Protein AF-A0A7K3G2Z1-F1 (afdb_monomer_lite)

Secondary structure (DSSP, 8-state):
-HHHHHHHHHHTTSSS-------GGG---GGGT--THHHHTHHHHTTTPPP----EESSS-HHHHHHHHHHHHHSPPPSS-HHHHHHHH-PEESS----------SSHHHHHHHHHHHHHHHHHTT---GGG-----SSGGGHHHHHHHHHHTT--------SS-GGG-TTTHHHHH--

Structure (mmCIF, N/CA/C/O backbone):
data_AF-A0A7K3G2Z1-F1
#
_entry.id   AF-A0A7K3G2Z1-F1
#
loop_
_atom_site.group_PDB
_atom_site.id
_atom_site.type_symbol
_atom_site.label_atom_id
_atom_site.label_alt_id
_atom_site.label_comp_id
_atom_site.label_asym_id
_atom_site.label_entity_id
_atom_site.label_seq_id
_atom_site.pdbx_PDB_ins_code
_atom_site.Cartn_x
_atom_site.Cartn_y
_atom_site.Cartn_z
_atom_site.occupancy
_atom_site.B_iso_or_equiv
_atom_site.auth_seq_id
_atom_site.auth_comp_id
_atom_site.auth_asym_id
_atom_site.auth_atom_id
_atom_site.pdbx_PDB_model_num
ATOM 1 N N . PRO A 1 1 ? 22.452 -2.797 -7.732 1.00 73.19 1 PRO A N 1
ATOM 2 C CA . PRO A 1 1 ? 22.177 -3.460 -6.421 1.00 73.19 1 PRO A CA 1
ATOM 3 C C . PRO A 1 1 ? 22.677 -4.912 -6.372 1.00 73.19 1 PRO A C 1
ATOM 5 O O . PRO A 1 1 ? 22.825 -5.527 -7.424 1.00 73.19 1 PRO A O 1
ATOM 8 N N . ALA A 1 2 ? 22.914 -5.466 -5.175 1.00 85.44 2 ALA A N 1
ATOM 9 C CA . ALA A 1 2 ? 23.455 -6.823 -5.003 1.00 85.44 2 ALA A CA 1
ATOM 10 C C . ALA A 1 2 ? 22.562 -7.923 -5.607 1.00 85.44 2 ALA A C 1
ATOM 12 O O . ALA A 1 2 ? 23.070 -8.808 -6.287 1.00 85.44 2 ALA A O 1
ATOM 13 N N . GLN A 1 3 ? 21.240 -7.815 -5.440 1.00 89.00 3 GLN A N 1
ATOM 14 C CA . GLN A 1 3 ? 20.269 -8.764 -6.004 1.00 89.00 3 GLN A CA 1
ATOM 15 C C . GLN A 1 3 ? 20.314 -8.803 -7.540 1.00 89.00 3 GLN A C 1
ATOM 17 O O . GLN A 1 3 ? 20.330 -9.878 -8.126 1.00 89.00 3 GLN A O 1
ATOM 22 N N . VAL A 1 4 ? 20.419 -7.641 -8.198 1.00 87.69 4 VAL A N 1
ATOM 23 C CA . VAL A 1 4 ? 20.535 -7.555 -9.667 1.00 87.69 4 VAL A CA 1
ATOM 24 C C . VAL A 1 4 ? 21.844 -8.183 -10.155 1.00 87.69 4 VAL A C 1
ATOM 26 O O . VAL A 1 4 ? 21.842 -8.918 -11.137 1.00 87.69 4 VAL A O 1
ATOM 29 N N . ARG A 1 5 ? 22.961 -7.957 -9.444 1.00 88.25 5 ARG A N 1
ATOM 30 C CA . ARG A 1 5 ? 24.248 -8.596 -9.781 1.00 88.25 5 ARG A CA 1
ATOM 31 C C . ARG A 1 5 ? 24.185 -10.116 -9.650 1.00 88.25 5 ARG A C 1
ATOM 33 O O . ARG A 1 5 ? 24.721 -10.808 -10.505 1.00 88.25 5 ARG A O 1
ATOM 40 N N . LEU A 1 6 ? 23.529 -10.628 -8.606 1.00 90.50 6 LEU A N 1
ATOM 41 C CA . LEU A 1 6 ? 23.323 -12.066 -8.430 1.00 90.50 6 LEU A CA 1
ATOM 42 C C . LEU A 1 6 ? 22.486 -12.648 -9.576 1.00 90.50 6 LEU A C 1
ATOM 44 O O . LEU A 1 6 ? 22.873 -13.655 -10.156 1.00 90.50 6 LEU A O 1
ATOM 48 N N . LEU A 1 7 ? 21.389 -11.982 -9.949 1.00 88.94 7 LEU A N 1
ATOM 49 C CA . LEU A 1 7 ? 20.554 -12.396 -11.079 1.00 88.94 7 LEU A CA 1
ATOM 50 C C . LEU A 1 7 ? 21.358 -12.452 -12.388 1.00 88.94 7 LEU A C 1
ATOM 52 O O . LEU A 1 7 ? 21.235 -13.405 -13.150 1.00 88.94 7 LEU A O 1
ATOM 56 N N . HIS A 1 8 ? 22.229 -11.468 -12.621 1.00 86.88 8 HIS A N 1
ATOM 57 C CA . HIS A 1 8 ? 23.122 -11.462 -13.777 1.00 86.88 8 HIS A CA 1
ATOM 58 C C . HIS A 1 8 ? 24.166 -12.589 -13.719 1.00 86.88 8 HIS A C 1
ATOM 60 O O . HIS A 1 8 ? 24.472 -13.192 -14.742 1.00 86.88 8 HIS A O 1
ATOM 66 N N . ALA A 1 9 ? 24.713 -12.910 -12.545 1.00 88.44 9 ALA A N 1
ATOM 67 C CA . ALA A 1 9 ? 25.644 -14.031 -12.400 1.00 88.44 9 ALA A CA 1
ATOM 68 C C . ALA A 1 9 ? 24.976 -15.386 -12.687 1.00 88.44 9 ALA A C 1
ATOM 70 O O . ALA A 1 9 ? 25.609 -16.266 -13.263 1.00 88.44 9 ALA A O 1
ATOM 71 N N . LEU A 1 10 ? 23.703 -15.535 -12.310 1.00 87.31 10 LEU A N 1
ATOM 72 C CA . LEU A 1 10 ? 22.938 -16.762 -12.529 1.00 87.31 10 LEU A CA 1
ATOM 73 C C . LEU A 1 10 ? 22.473 -16.904 -13.983 1.00 87.31 10 LEU A C 1
ATOM 75 O O . LEU A 1 10 ? 22.628 -17.970 -14.560 1.00 87.31 10 LEU A O 1
ATOM 79 N N . ALA A 1 11 ? 21.936 -15.837 -14.579 1.00 84.75 11 ALA A N 1
ATOM 80 C CA . ALA A 1 11 ? 21.195 -15.928 -15.839 1.00 84.75 11 ALA A CA 1
ATOM 81 C C . ALA A 1 11 ? 21.613 -14.904 -16.915 1.00 84.75 11 ALA A C 1
ATOM 83 O O . ALA A 1 11 ? 21.068 -14.898 -18.018 1.00 84.75 11 ALA A O 1
ATOM 84 N N . GLY A 1 12 ? 22.603 -14.048 -16.645 1.00 73.38 12 GLY A N 1
ATOM 85 C CA . GLY A 1 12 ? 23.076 -13.020 -17.586 1.00 73.38 12 GLY A CA 1
ATOM 86 C C . GLY A 1 12 ? 23.825 -13.576 -18.802 1.00 73.38 12 GLY A C 1
ATOM 87 O O . GLY A 1 12 ? 23.957 -12.891 -19.810 1.00 73.38 12 GLY A O 1
ATOM 88 N N . GLY A 1 13 ? 24.270 -14.837 -18.749 1.00 73.00 13 GLY A N 1
ATOM 89 C CA . GLY A 1 13 ? 24.921 -15.523 -19.872 1.00 73.00 13 GLY A CA 1
ATOM 90 C C . GLY A 1 13 ? 23.973 -16.003 -20.980 1.00 73.00 13 GLY A C 1
ATOM 91 O O . GLY A 1 13 ? 24.427 -16.692 -21.889 1.00 73.00 13 GLY A O 1
ATOM 92 N N . GLY A 1 14 ? 22.668 -15.709 -20.893 1.00 68.81 14 GLY A N 1
ATOM 93 C CA . GLY A 1 14 ? 21.674 -16.068 -21.916 1.00 68.81 14 GLY A CA 1
ATOM 94 C C . GLY A 1 14 ? 21.313 -17.557 -21.983 1.00 68.81 14 GLY A C 1
ATOM 95 O O . GLY A 1 14 ? 20.663 -17.981 -22.934 1.00 68.81 14 GLY A O 1
ATOM 96 N N . ARG A 1 15 ? 21.741 -18.356 -20.997 1.00 64.12 15 ARG A N 1
ATOM 97 C CA . ARG A 1 15 ? 21.446 -19.799 -20.907 1.00 64.12 15 ARG A CA 1
ATOM 98 C C . ARG A 1 15 ? 20.079 -20.095 -20.292 1.00 64.12 15 ARG A C 1
ATOM 100 O O . ARG A 1 15 ? 19.507 -21.136 -20.588 1.00 64.12 15 ARG A O 1
ATOM 107 N N . ASP A 1 16 ? 19.552 -19.156 -19.511 1.00 72.38 16 ASP A N 1
ATOM 108 C CA . ASP A 1 16 ? 18.283 -19.275 -18.801 1.00 72.38 16 ASP A CA 1
ATOM 109 C C . ASP A 1 16 ? 17.341 -18.130 -19.179 1.00 72.38 16 ASP A C 1
ATOM 111 O O . ASP A 1 16 ? 17.761 -16.994 -19.412 1.00 72.38 16 ASP A O 1
ATOM 115 N N . THR A 1 17 ? 16.039 -18.419 -19.227 1.00 82.38 17 THR A N 1
ATOM 116 C CA . THR A 1 17 ? 15.017 -17.400 -19.493 1.00 82.38 17 THR A CA 1
ATOM 117 C C . THR A 1 17 ? 14.645 -16.686 -18.198 1.00 82.38 17 THR A C 1
ATOM 119 O O . THR A 1 17 ? 14.099 -17.299 -17.283 1.00 82.38 17 THR A O 1
ATOM 122 N N . VAL A 1 18 ? 14.884 -15.374 -18.134 1.00 87.69 18 VAL A N 1
ATOM 123 C CA . VAL A 1 18 ? 14.468 -14.526 -17.008 1.00 87.69 18 VAL A CA 1
ATOM 124 C C . VAL A 1 18 ? 13.294 -13.654 -17.425 1.00 87.69 18 VAL A C 1
ATOM 126 O O . VAL A 1 18 ? 13.372 -12.917 -18.406 1.00 87.69 18 VAL A O 1
ATOM 129 N N . VAL A 1 19 ? 12.222 -13.690 -16.636 1.00 90.94 19 VAL A N 1
ATOM 130 C CA . VAL A 1 19 ? 11.085 -12.774 -16.769 1.00 90.94 19 VAL A CA 1
ATOM 131 C C . VAL A 1 19 ? 10.977 -11.957 -15.490 1.00 90.94 19 VAL A C 1
ATOM 133 O O . VAL A 1 19 ? 10.825 -12.514 -14.405 1.00 90.94 19 VAL A O 1
ATOM 136 N N . ALA A 1 20 ? 11.058 -10.635 -15.617 1.00 91.00 20 ALA A N 1
ATOM 137 C CA . ALA A 1 20 ? 10.932 -9.712 -14.498 1.00 91.00 20 ALA A CA 1
ATOM 138 C C . ALA A 1 20 ? 9.584 -8.983 -14.537 1.00 91.00 20 ALA A C 1
ATOM 140 O O . ALA A 1 20 ? 9.126 -8.537 -15.590 1.00 91.00 20 ALA A O 1
ATOM 141 N N . PHE A 1 21 ? 8.977 -8.828 -13.363 1.00 93.12 21 PHE A N 1
ATOM 142 C CA . PHE A 1 21 ? 7.780 -8.023 -13.150 1.00 93.12 21 PHE A CA 1
ATOM 143 C 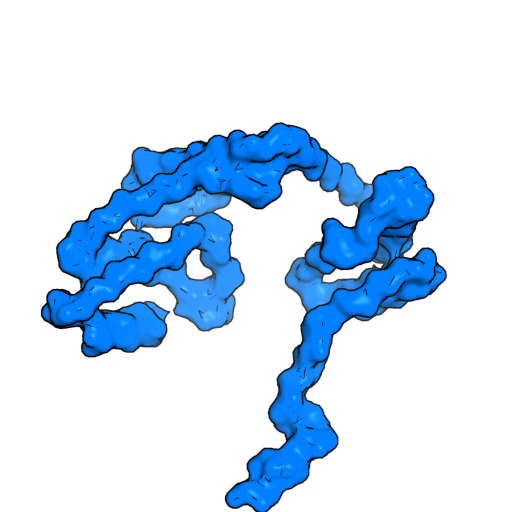C . PHE A 1 21 ? 8.117 -6.899 -12.178 1.00 93.12 21 PHE A C 1
ATOM 145 O O . PHE A 1 21 ? 8.858 -7.103 -11.217 1.00 93.12 21 PHE A O 1
ATOM 152 N N . GLY A 1 22 ? 7.559 -5.716 -12.406 1.00 90.25 22 GLY A N 1
ATOM 153 C CA . GLY A 1 22 ? 7.738 -4.596 -11.499 1.00 90.25 22 GLY A CA 1
ATOM 154 C C . GLY A 1 22 ? 6.811 -3.438 -11.823 1.00 90.25 22 GLY A C 1
ATOM 155 O O . GLY A 1 22 ? 6.312 -3.309 -12.941 1.00 90.25 22 GLY A O 1
ATOM 156 N N . ASP A 1 23 ? 6.605 -2.601 -10.816 1.00 90.81 23 ASP A N 1
ATOM 157 C CA . ASP A 1 23 ? 5.888 -1.339 -10.906 1.00 90.81 23 ASP A CA 1
ATOM 158 C C . ASP A 1 23 ? 6.832 -0.236 -10.386 1.00 90.81 23 ASP A C 1
ATOM 160 O O . ASP A 1 23 ? 7.099 -0.172 -9.181 1.00 90.81 23 ASP A O 1
ATOM 164 N N . PRO A 1 24 ? 7.391 0.605 -11.276 1.00 87.81 24 PRO A N 1
ATOM 165 C CA . PRO A 1 24 ? 8.270 1.703 -10.881 1.00 87.81 24 PRO A CA 1
ATOM 166 C C . PRO A 1 24 ? 7.608 2.707 -9.928 1.00 87.81 24 PRO A C 1
ATOM 168 O O . PRO A 1 24 ? 8.299 3.280 -9.084 1.00 87.81 24 PRO A O 1
ATOM 171 N N . ASP A 1 25 ? 6.286 2.887 -10.022 1.00 87.88 25 ASP A N 1
ATOM 172 C CA . ASP A 1 25 ? 5.508 3.772 -9.152 1.00 87.88 25 ASP A CA 1
ATOM 173 C C . ASP A 1 25 ? 5.331 3.169 -7.735 1.00 87.88 25 ASP A C 1
ATOM 175 O O . ASP A 1 25 ? 4.942 3.877 -6.805 1.00 87.88 25 ASP A O 1
ATOM 179 N N . GLN A 1 26 ? 5.669 1.885 -7.534 1.00 89.94 26 GLN A N 1
ATOM 180 C CA . GLN A 1 26 ? 5.625 1.175 -6.243 1.00 89.94 26 GLN A CA 1
ATOM 181 C C . GLN A 1 26 ? 7.012 0.876 -5.645 1.00 89.94 26 GLN A C 1
ATOM 183 O O . GLN A 1 26 ? 7.141 0.070 -4.719 1.00 89.94 26 GLN A O 1
ATOM 188 N N . SER A 1 27 ? 8.070 1.539 -6.119 1.00 88.56 27 SER A N 1
ATOM 189 C CA . SER A 1 27 ? 9.424 1.386 -5.570 1.00 88.56 27 SER A CA 1
ATOM 190 C C . SER A 1 27 ? 9.593 2.096 -4.210 1.00 88.56 27 SER A C 1
ATOM 192 O O . SER A 1 27 ? 10.232 3.143 -4.112 1.00 88.56 27 SER A O 1
ATOM 194 N N . ILE A 1 28 ? 9.049 1.512 -3.136 1.00 89.00 28 ILE A N 1
ATOM 195 C CA . ILE A 1 28 ? 9.000 2.122 -1.787 1.00 89.00 28 ILE A CA 1
ATOM 196 C C . ILE A 1 28 ? 10.182 1.771 -0.859 1.00 89.00 28 ILE A C 1
ATOM 198 O O . ILE A 1 28 ? 10.286 2.309 0.241 1.00 89.00 28 ILE A O 1
ATOM 202 N N . TYR A 1 29 ? 11.096 0.890 -1.280 1.00 88.88 29 TYR A N 1
ATOM 203 C CA . TYR A 1 29 ? 12.189 0.370 -0.438 1.00 88.88 29 TYR A CA 1
ATOM 204 C C . TYR A 1 29 ? 13.555 1.042 -0.666 1.00 88.88 29 TYR A C 1
ATOM 206 O O . TYR A 1 29 ? 14.590 0.471 -0.316 1.00 88.88 29 TYR A O 1
ATOM 214 N N . ALA A 1 30 ? 13.593 2.256 -1.226 1.00 86.69 30 ALA A N 1
ATOM 215 C CA . ALA A 1 30 ? 14.850 2.960 -1.521 1.00 86.69 30 ALA A CA 1
ATOM 216 C C . ALA A 1 30 ? 15.751 3.140 -0.280 1.00 86.69 30 ALA A C 1
ATOM 218 O O . ALA A 1 30 ? 16.965 2.981 -0.359 1.00 86.69 30 ALA A O 1
ATOM 219 N N . PHE A 1 31 ? 15.155 3.355 0.899 1.00 85.00 31 PHE A N 1
ATOM 220 C CA . PHE A 1 31 ? 15.867 3.446 2.183 1.00 85.00 31 PHE A CA 1
ATOM 221 C C . PHE A 1 31 ? 16.588 2.149 2.600 1.00 85.00 31 PHE A C 1
ATOM 223 O O . PHE A 1 31 ? 17.475 2.186 3.446 1.00 85.00 31 PHE A O 1
ATOM 230 N N . ARG A 1 32 ? 16.224 1.000 2.010 1.00 84.94 32 ARG A N 1
ATOM 231 C CA . ARG A 1 32 ? 16.912 -0.295 2.175 1.00 84.94 32 ARG A CA 1
ATOM 232 C C . ARG A 1 32 ? 17.832 -0.624 0.995 1.00 84.94 32 ARG A C 1
ATOM 234 O O . ARG A 1 32 ? 18.214 -1.777 0.819 1.00 84.94 32 ARG A O 1
ATOM 241 N N . GLY A 1 33 ? 18.166 0.367 0.170 1.00 84.75 33 GLY A N 1
ATOM 242 C CA . GLY A 1 33 ? 19.034 0.194 -0.994 1.00 84.75 33 GLY A CA 1
ATOM 243 C C . GLY A 1 33 ? 18.346 -0.433 -2.207 1.00 84.75 33 GLY A C 1
ATOM 244 O O . GLY A 1 33 ? 19.039 -0.882 -3.124 1.00 84.75 33 GLY A O 1
ATOM 245 N N . ALA A 1 34 ? 17.006 -0.483 -2.233 1.00 87.31 34 ALA A N 1
ATOM 246 C CA . ALA A 1 34 ? 16.293 -0.806 -3.463 1.00 87.31 34 ALA A CA 1
ATOM 247 C C . ALA A 1 34 ? 16.541 0.297 -4.498 1.00 87.31 34 ALA A C 1
ATOM 249 O O . ALA A 1 34 ? 16.494 1.485 -4.185 1.00 87.31 34 ALA A O 1
ATOM 250 N N . ASP A 1 35 ? 16.789 -0.112 -5.734 1.00 87.12 35 ASP A N 1
ATOM 251 C CA . ASP A 1 35 ? 17.052 0.794 -6.841 1.00 87.12 35 ASP A CA 1
ATOM 252 C C . ASP A 1 35 ? 16.076 0.472 -7.965 1.00 87.12 35 ASP A C 1
ATOM 254 O O . ASP A 1 35 ? 16.109 -0.626 -8.530 1.00 87.12 35 ASP A O 1
ATOM 258 N N . VAL A 1 36 ? 15.210 1.437 -8.279 1.00 86.06 36 VAL A N 1
ATOM 259 C CA . VAL A 1 36 ? 14.220 1.311 -9.352 1.00 86.06 36 VAL A CA 1
ATOM 260 C C . VAL A 1 36 ? 14.896 1.024 -10.693 1.00 86.06 36 VAL A C 1
ATOM 262 O O . VAL A 1 36 ? 14.332 0.306 -11.515 1.00 86.06 36 VAL A O 1
ATOM 265 N N . ASN A 1 37 ? 16.139 1.475 -10.895 1.00 86.50 37 ASN A N 1
ATOM 266 C CA . ASN A 1 37 ? 16.877 1.218 -12.130 1.00 86.50 37 ASN A CA 1
ATOM 267 C C . ASN A 1 37 ? 17.077 -0.283 -12.396 1.00 86.50 37 ASN A C 1
ATOM 269 O O . ASN A 1 37 ? 17.183 -0.681 -13.548 1.00 86.50 37 ASN A O 1
ATOM 273 N N . GLY A 1 38 ? 17.006 -1.142 -11.371 1.00 87.19 38 GLY A N 1
ATOM 274 C CA . GLY A 1 38 ? 17.048 -2.594 -11.558 1.00 87.19 38 GLY A CA 1
ATOM 275 C C . GLY A 1 38 ? 15.965 -3.135 -12.502 1.00 87.19 38 GLY A C 1
ATOM 276 O O . GLY A 1 38 ? 16.250 -4.051 -13.269 1.00 87.19 38 GLY A O 1
ATOM 277 N N . ILE A 1 39 ? 14.749 -2.567 -12.482 1.00 88.06 39 ILE A N 1
ATOM 278 C CA . ILE A 1 39 ? 13.689 -2.938 -13.437 1.00 88.06 39 ILE A CA 1
ATOM 279 C C . ILE A 1 39 ? 13.749 -2.093 -14.717 1.00 88.06 39 ILE A C 1
ATOM 281 O O . ILE A 1 39 ? 13.440 -2.598 -15.794 1.00 88.06 39 ILE A O 1
ATOM 285 N N . LEU A 1 40 ? 14.169 -0.825 -14.623 1.00 87.38 40 LEU A N 1
ATOM 286 C CA . LEU A 1 40 ? 14.225 0.079 -15.780 1.00 87.38 40 LEU A CA 1
ATOM 287 C C . LEU A 1 40 ? 15.304 -0.330 -16.788 1.00 87.38 40 LEU A C 1
ATOM 289 O O . LEU A 1 40 ? 15.052 -0.322 -17.993 1.00 87.38 40 LEU A O 1
ATOM 293 N N . ASP A 1 41 ? 16.465 -0.751 -16.290 1.00 88.00 41 ASP A N 1
ATOM 294 C CA . ASP A 1 41 ? 17.626 -1.143 -17.091 1.00 88.00 41 ASP A CA 1
ATOM 295 C C . ASP A 1 41 ? 17.612 -2.639 -17.443 1.00 88.00 41 ASP A C 1
ATOM 297 O O . ASP A 1 41 ? 18.540 -3.141 -18.083 1.00 88.00 41 ASP A O 1
ATOM 301 N N . PHE A 1 42 ? 16.561 -3.372 -17.052 1.00 88.75 42 PHE A N 1
ATOM 302 C CA . PHE A 1 42 ? 16.440 -4.808 -17.306 1.00 88.75 42 PHE A CA 1
ATOM 303 C C . PHE A 1 42 ? 16.599 -5.166 -18.795 1.00 88.75 42 PHE A C 1
ATOM 305 O O . PHE A 1 42 ? 17.390 -6.062 -19.090 1.00 88.75 42 PHE A O 1
ATOM 312 N N . PRO A 1 43 ? 15.961 -4.463 -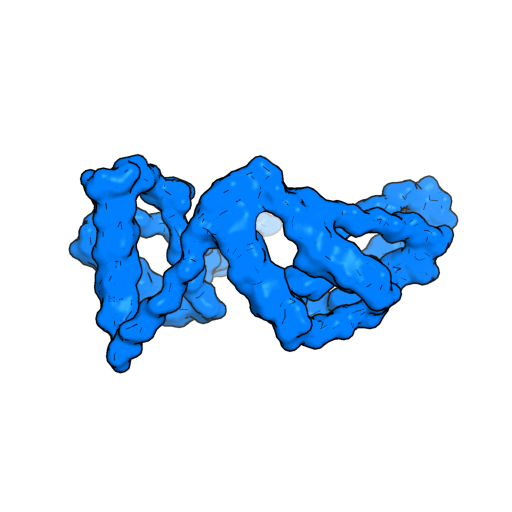19.759 1.00 87.94 43 PRO A N 1
ATOM 313 C CA . PRO A 1 43 ? 16.153 -4.759 -21.178 1.00 87.94 43 PRO A CA 1
ATOM 314 C C . PRO A 1 43 ? 17.610 -4.637 -21.624 1.00 87.94 43 PRO A C 1
ATOM 316 O O . PRO A 1 43 ? 18.089 -5.478 -22.376 1.00 87.94 43 PRO A O 1
ATOM 319 N N . ALA A 1 44 ? 18.331 -3.622 -21.143 1.00 85.88 44 ALA A N 1
ATOM 320 C CA . ALA A 1 44 ? 19.742 -3.433 -21.473 1.00 85.88 44 ALA A CA 1
ATOM 321 C C . ALA A 1 44 ? 20.635 -4.485 -20.795 1.00 85.88 44 ALA A C 1
ATOM 323 O O . ALA A 1 44 ? 21.614 -4.936 -21.382 1.00 85.88 44 ALA A O 1
ATOM 324 N N . SER A 1 45 ? 20.272 -4.901 -19.582 1.00 85.81 45 SER A N 1
ATOM 325 C CA . SER A 1 45 ? 21.053 -5.836 -18.763 1.00 85.81 45 SER A CA 1
ATOM 326 C C . SER A 1 45 ? 20.852 -7.306 -19.147 1.00 85.81 45 SER A C 1
ATOM 328 O O . SER A 1 45 ? 21.703 -8.133 -18.840 1.00 85.81 45 SER A O 1
ATOM 330 N N . PHE A 1 46 ? 19.738 -7.641 -19.806 1.00 86.31 46 PHE A N 1
ATOM 331 C CA . PHE A 1 46 ? 19.358 -9.013 -20.158 1.00 86.31 46 PHE A CA 1
ATOM 332 C C . PHE A 1 46 ? 18.990 -9.130 -21.645 1.00 86.31 46 PHE A C 1
ATOM 334 O O . PHE A 1 46 ? 17.858 -9.447 -22.006 1.00 86.31 46 PHE A O 1
ATOM 341 N N . GLY A 1 47 ? 19.959 -8.857 -22.525 1.00 80.56 47 GLY A N 1
ATOM 342 C CA . GLY A 1 47 ? 19.890 -9.245 -23.941 1.00 80.56 47 GLY A CA 1
ATOM 343 C C . GLY A 1 47 ? 18.808 -8.551 -24.776 1.00 80.56 47 GLY A C 1
ATOM 344 O O . GLY A 1 47 ? 18.274 -9.155 -25.702 1.00 80.56 47 GLY A O 1
ATOM 345 N N . GLY A 1 48 ? 18.451 -7.303 -24.461 1.00 82.38 48 GLY A N 1
ATOM 346 C CA . GLY A 1 48 ? 17.424 -6.560 -25.199 1.00 82.38 48 GLY A CA 1
ATOM 347 C C . GLY A 1 48 ? 16.000 -7.041 -24.914 1.00 82.38 48 GLY A C 1
ATOM 348 O O . GLY A 1 48 ? 15.146 -6.958 -25.799 1.00 82.38 48 GLY A O 1
ATOM 349 N N . ALA A 1 49 ? 15.742 -7.564 -23.709 1.00 85.44 49 ALA A N 1
ATOM 350 C CA . ALA A 1 49 ? 14.473 -8.196 -23.359 1.00 85.44 49 ALA A CA 1
ATOM 351 C C . ALA A 1 49 ? 13.243 -7.341 -23.745 1.00 85.44 49 ALA A C 1
ATOM 353 O O . ALA A 1 49 ? 13.196 -6.135 -23.465 1.00 85.44 49 ALA A O 1
ATOM 354 N N . PRO A 1 50 ? 12.210 -7.943 -24.365 1.00 88.19 50 PRO A N 1
ATOM 355 C CA . PRO A 1 50 ? 11.019 -7.213 -24.764 1.00 88.19 50 PRO A CA 1
ATOM 356 C C . PRO A 1 50 ? 10.256 -6.700 -23.540 1.00 88.19 50 PRO A C 1
ATOM 358 O O . PRO A 1 50 ? 9.919 -7.452 -22.631 1.00 88.19 50 PRO A O 1
ATOM 361 N N . VAL A 1 51 ? 9.894 -5.417 -23.558 1.00 88.94 51 VAL A N 1
ATOM 362 C CA . VAL A 1 51 ? 9.057 -4.815 -22.512 1.00 88.94 51 VAL A CA 1
ATOM 363 C C . VAL A 1 51 ? 7.580 -4.968 -22.875 1.00 88.94 51 VAL A C 1
ATOM 365 O O . VAL A 1 51 ? 7.173 -4.716 -24.017 1.00 88.94 51 VAL A O 1
ATOM 368 N N . ARG A 1 52 ? 6.759 -5.369 -21.901 1.00 91.75 52 ARG A N 1
ATOM 369 C CA . ARG A 1 52 ? 5.295 -5.425 -22.008 1.00 91.75 52 ARG A CA 1
ATOM 370 C C . ARG A 1 52 ? 4.675 -4.685 -20.831 1.00 91.75 52 ARG A C 1
ATOM 372 O O . ARG A 1 52 ? 5.057 -4.904 -19.690 1.00 91.75 52 ARG A O 1
ATOM 379 N N . VAL A 1 53 ? 3.717 -3.810 -21.123 1.00 92.25 53 VAL A N 1
ATOM 380 C CA . VAL A 1 53 ? 3.005 -3.029 -20.107 1.00 92.25 53 VAL A CA 1
ATOM 381 C C . VAL A 1 53 ? 1.642 -3.661 -19.860 1.00 92.25 53 VAL A C 1
ATOM 383 O O . VAL A 1 53 ? 0.845 -3.805 -20.787 1.00 92.25 53 VAL A O 1
ATOM 386 N N . LEU A 1 54 ? 1.363 -4.021 -18.608 1.00 94.06 54 LEU A N 1
ATOM 387 C CA . LEU A 1 54 ? 0.053 -4.516 -18.193 1.00 94.06 54 LEU A CA 1
ATOM 388 C C . LEU A 1 54 ? -0.865 -3.329 -17.903 1.00 94.06 54 LEU A C 1
ATOM 390 O O . LEU A 1 54 ? -0.594 -2.538 -17.005 1.00 94.06 54 LEU A O 1
ATOM 394 N N . ARG A 1 55 ? -1.951 -3.205 -18.670 1.00 94.56 55 ARG A N 1
ATOM 395 C CA . ARG A 1 55 ? -2.826 -2.019 -18.641 1.00 94.56 55 ARG A CA 1
ATOM 396 C C . ARG A 1 55 ? -4.139 -2.227 -17.896 1.00 94.56 55 ARG A C 1
ATOM 398 O O . ARG A 1 55 ? -4.934 -1.308 -17.784 1.00 94.56 55 ARG A O 1
ATOM 405 N N . THR A 1 56 ? -4.404 -3.431 -17.404 1.00 95.94 56 THR A N 1
ATOM 406 C CA . THR A 1 56 ? -5.717 -3.792 -16.862 1.00 95.94 56 THR A CA 1
ATOM 407 C C . THR A 1 56 ? -5.665 -3.906 -15.342 1.00 95.94 56 THR A C 1
ATOM 409 O O . THR A 1 56 ? -5.070 -4.845 -14.809 1.00 95.94 56 THR A O 1
ATOM 412 N N . SER A 1 57 ? -6.341 -2.992 -14.645 1.00 95.69 57 SER A N 1
ATOM 413 C CA . SER A 1 57 ? -6.577 -3.087 -13.205 1.00 95.69 57 SER A CA 1
ATOM 414 C C . SER A 1 57 ? -7.740 -4.034 -12.930 1.00 95.69 57 SER A C 1
ATOM 416 O O . SER A 1 57 ? -8.866 -3.822 -13.384 1.00 95.69 57 SER A O 1
ATOM 418 N N . ARG A 1 58 ? -7.456 -5.081 -12.155 1.00 96.19 58 ARG A N 1
ATOM 419 C CA . ARG A 1 58 ? -8.443 -6.081 -11.716 1.00 96.19 58 ARG A CA 1
ATOM 420 C C . ARG A 1 58 ? -8.817 -5.960 -10.242 1.00 96.19 58 ARG A C 1
ATOM 422 O O . ARG A 1 58 ? -9.712 -6.664 -9.795 1.00 96.19 58 ARG A O 1
ATOM 429 N N . ARG A 1 59 ? -8.126 -5.096 -9.491 1.00 94.06 59 ARG A N 1
ATOM 430 C CA . ARG A 1 59 ? -8.309 -4.927 -8.043 1.00 94.06 59 ARG A CA 1
ATOM 431 C C . ARG A 1 59 ? -9.291 -3.798 -7.744 1.00 94.06 59 ARG A C 1
ATOM 433 O O . ARG A 1 59 ? -10.347 -4.042 -7.172 1.00 94.06 59 ARG A O 1
ATOM 440 N N . SER A 1 60 ? -8.936 -2.582 -8.151 1.00 95.06 60 SER A N 1
ATOM 441 C CA . SER A 1 60 ? -9.684 -1.365 -7.833 1.00 95.06 60 SER A CA 1
ATOM 442 C C . SER A 1 60 ? -10.783 -1.090 -8.855 1.00 95.06 60 SER A C 1
ATOM 444 O O . SER A 1 60 ? -10.552 -1.235 -10.058 1.00 95.06 60 SER A O 1
ATOM 446 N N . GLY A 1 61 ? -11.944 -0.645 -8.366 1.00 96.44 61 GLY A N 1
ATOM 447 C CA . GLY A 1 61 ? -13.015 -0.099 -9.199 1.00 96.44 61 GLY A CA 1
ATOM 448 C C . GLY A 1 61 ? -12.603 1.195 -9.908 1.00 96.44 61 GLY A C 1
ATOM 449 O O . GLY A 1 61 ? -11.653 1.867 -9.488 1.00 96.44 61 GLY A O 1
ATOM 450 N N . ALA A 1 62 ? -13.304 1.539 -10.989 1.00 95.94 62 ALA A N 1
ATOM 451 C CA . ALA A 1 62 ? -12.963 2.644 -11.884 1.00 95.94 62 ALA A CA 1
ATOM 452 C C . ALA A 1 62 ? -12.768 3.998 -11.175 1.00 95.94 62 ALA A C 1
ATOM 454 O O . ALA A 1 62 ? -11.799 4.703 -11.469 1.00 95.94 62 ALA A O 1
ATOM 455 N N . ARG A 1 63 ? -13.626 4.346 -10.205 1.00 96.06 63 ARG A N 1
ATOM 456 C CA . ARG A 1 63 ? -13.551 5.632 -9.482 1.00 96.06 63 ARG A CA 1
ATOM 457 C C . ARG A 1 63 ? -12.326 5.705 -8.573 1.00 96.06 63 ARG A C 1
ATOM 459 O O . ARG A 1 63 ? -11.598 6.695 -8.592 1.00 96.06 63 ARG A O 1
ATOM 466 N N . LEU A 1 64 ? -12.062 4.636 -7.819 1.00 95.88 64 LEU A N 1
ATOM 467 C CA . LEU A 1 64 ? -10.873 4.554 -6.968 1.00 95.88 64 LEU A CA 1
ATOM 468 C C . LEU A 1 64 ? -9.595 4.538 -7.818 1.00 95.88 64 LEU A C 1
ATOM 470 O O . LEU A 1 64 ? -8.633 5.236 -7.500 1.00 95.88 64 LEU A O 1
ATOM 474 N N . LEU A 1 65 ? -9.587 3.788 -8.926 1.00 95.81 65 LEU A N 1
ATOM 475 C CA . LEU A 1 65 ? -8.451 3.766 -9.845 1.00 95.81 65 LEU A CA 1
ATOM 476 C C . LEU A 1 65 ? -8.142 5.175 -10.362 1.00 95.81 65 LEU A C 1
ATOM 478 O O . LEU A 1 65 ? -6.988 5.593 -10.271 1.00 95.81 65 LEU A O 1
ATOM 482 N N . ALA A 1 66 ? -9.152 5.913 -10.831 1.00 94.31 66 ALA A N 1
ATOM 483 C CA . ALA A 1 66 ? -8.990 7.280 -11.319 1.00 94.31 66 ALA A CA 1
ATOM 484 C C . ALA A 1 66 ? -8.327 8.191 -10.271 1.00 94.31 66 ALA A C 1
ATOM 486 O O . ALA A 1 66 ? -7.323 8.834 -10.579 1.00 94.31 66 ALA A O 1
ATOM 487 N N . ALA A 1 67 ? -8.797 8.156 -9.018 1.00 94.44 67 ALA A N 1
ATOM 488 C CA . ALA A 1 67 ? -8.197 8.921 -7.923 1.00 94.44 67 ALA A CA 1
ATOM 489 C C . ALA A 1 67 ? -6.706 8.583 -7.720 1.00 94.44 67 ALA A C 1
ATOM 491 O O . ALA A 1 67 ? -5.868 9.480 -7.617 1.00 94.44 67 ALA A O 1
ATOM 492 N N . THR A 1 68 ? -6.334 7.296 -7.743 1.00 93.31 68 THR A N 1
ATOM 493 C CA . THR A 1 68 ? -4.912 6.910 -7.633 1.00 93.31 68 THR A CA 1
ATOM 494 C C . THR A 1 68 ? -4.077 7.365 -8.832 1.00 93.31 68 THR A C 1
ATOM 496 O O . THR A 1 68 ? -2.901 7.693 -8.668 1.00 93.31 68 THR A O 1
ATOM 499 N N . ARG A 1 69 ? -4.653 7.395 -10.044 1.00 91.81 69 ARG A N 1
ATOM 500 C CA . ARG A 1 69 ? -3.935 7.822 -11.253 1.00 91.81 69 ARG A CA 1
ATOM 501 C C . ARG A 1 69 ? -3.673 9.328 -11.257 1.00 91.81 69 ARG A C 1
ATOM 503 O O . ARG A 1 69 ? -2.615 9.737 -11.732 1.00 91.81 69 ARG A O 1
ATOM 510 N N . GLU A 1 70 ? -4.564 10.134 -10.678 1.00 91.81 70 GLU A N 1
ATOM 511 C CA . GLU A 1 70 ? -4.315 11.571 -10.483 1.00 91.81 70 GLU A CA 1
ATOM 512 C C . GLU A 1 70 ? -3.074 11.835 -9.629 1.00 91.81 70 GLU A C 1
ATOM 514 O O . GLU A 1 70 ? -2.267 12.707 -9.955 1.00 91.81 70 GLU A O 1
ATOM 519 N N . LEU A 1 71 ? -2.888 11.052 -8.564 1.00 90.31 71 LEU A N 1
ATOM 520 C CA . LEU A 1 71 ? -1.695 11.132 -7.723 1.00 90.31 71 LEU A CA 1
ATOM 521 C C . LEU A 1 71 ? -0.455 10.656 -8.483 1.00 90.31 71 LEU A C 1
ATOM 523 O O . LEU A 1 71 ? 0.556 11.357 -8.511 1.00 90.31 71 LEU A O 1
ATOM 527 N N . ALA A 1 72 ? -0.550 9.506 -9.157 1.00 88.94 72 ALA A N 1
ATOM 528 C CA . ALA A 1 72 ? 0.579 8.918 -9.871 1.00 88.94 72 ALA A CA 1
ATOM 529 C C . ALA A 1 72 ? 1.137 9.845 -10.962 1.00 88.94 72 ALA A C 1
ATOM 531 O O . ALA A 1 72 ? 2.351 9.936 -11.137 1.00 88.94 72 ALA A O 1
ATOM 532 N N . ARG A 1 73 ? 0.275 10.603 -11.655 1.00 85.81 73 ARG A N 1
ATOM 533 C CA . ARG A 1 73 ? 0.695 11.589 -12.667 1.00 85.81 73 ARG A CA 1
ATOM 534 C C . ARG A 1 73 ? 1.616 12.682 -12.129 1.00 85.81 73 ARG A C 1
ATOM 536 O O . ARG A 1 73 ? 2.418 13.204 -12.896 1.00 85.81 73 ARG A O 1
ATOM 543 N N . ARG A 1 74 ? 1.511 13.018 -10.842 1.00 87.50 74 ARG A N 1
ATOM 544 C CA . ARG A 1 74 ? 2.321 14.061 -10.191 1.00 87.50 74 ARG A CA 1
ATOM 545 C C . ARG A 1 74 ? 3.646 13.530 -9.650 1.00 87.50 74 ARG A C 1
ATOM 547 O O . ARG A 1 74 ? 4.500 14.321 -9.264 1.00 87.50 74 ARG A O 1
ATOM 554 N N . MET A 1 75 ? 3.819 12.209 -9.599 1.00 85.75 75 MET A N 1
ATOM 555 C CA . MET A 1 75 ? 5.064 11.605 -9.136 1.00 85.75 75 MET A CA 1
ATOM 556 C C . MET A 1 75 ? 6.153 11.746 -10.204 1.00 85.75 75 MET A C 1
ATOM 558 O O . MET A 1 75 ? 5.841 11.610 -11.399 1.00 85.75 75 MET A O 1
ATOM 562 N N . PRO A 1 76 ? 7.422 11.953 -9.794 1.00 81.19 76 PRO A N 1
ATOM 563 C CA . PRO A 1 76 ? 8.556 11.956 -10.707 1.00 81.19 76 PRO A CA 1
ATOM 564 C C . PRO A 1 76 ? 8.500 10.757 -11.648 1.00 81.19 76 PRO A C 1
ATOM 566 O O . PRO A 1 76 ? 8.167 9.641 -11.244 1.00 81.19 76 PRO A O 1
ATOM 569 N N . VAL A 1 77 ? 8.770 11.004 -12.924 1.00 68.31 77 VAL A N 1
ATOM 570 C CA . VAL A 1 77 ? 8.735 9.959 -13.942 1.00 68.31 77 VAL A CA 1
ATOM 571 C C . VAL A 1 77 ? 10.068 9.203 -13.895 1.00 68.31 77 VAL A C 1
ATOM 573 O O . VAL A 1 77 ? 11.115 9.830 -14.073 1.00 68.31 77 VAL A O 1
ATOM 576 N N . PRO A 1 78 ? 10.067 7.879 -13.654 1.00 68.00 78 PRO A N 1
ATOM 577 C CA . PRO A 1 78 ? 11.279 7.078 -13.781 1.00 68.00 78 PRO A CA 1
ATOM 578 C C . PRO A 1 78 ? 11.785 7.101 -15.231 1.00 68.00 78 PRO A C 1
ATOM 580 O O . PRO A 1 78 ? 11.011 7.363 -16.149 1.00 68.00 78 PRO A O 1
ATOM 583 N N . ARG A 1 79 ? 13.077 6.814 -15.454 1.00 67.56 79 ARG A N 1
ATOM 584 C CA . ARG A 1 79 ? 13.750 6.817 -16.774 1.00 67.56 79 ARG A CA 1
ATOM 585 C C . ARG A 1 79 ? 13.230 5.721 -17.725 1.00 67.56 79 ARG A C 1
ATOM 587 O O . ARG A 1 79 ? 13.948 4.800 -18.090 1.00 67.56 79 ARG A O 1
ATOM 594 N N . LEU A 1 80 ? 11.971 5.816 -18.128 1.00 68.75 80 LEU A N 1
ATOM 595 C CA . LEU A 1 80 ? 11.312 4.954 -19.103 1.00 68.75 80 LEU A CA 1
ATOM 596 C C . LEU A 1 80 ? 10.957 5.752 -20.362 1.00 68.75 80 LEU A C 1
ATOM 598 O O . LEU A 1 80 ? 10.704 6.956 -20.268 1.00 68.75 80 LEU A O 1
ATOM 602 N N . PRO A 1 81 ? 10.861 5.090 -21.531 1.00 75.81 81 PRO A N 1
ATOM 603 C CA . PRO A 1 81 ? 10.283 5.693 -22.726 1.00 75.81 81 PRO A CA 1
ATOM 604 C C . PRO A 1 81 ? 8.904 6.291 -22.428 1.00 75.81 81 PRO A C 1
ATOM 606 O O . PRO A 1 81 ? 8.075 5.653 -21.772 1.00 75.81 81 PRO A O 1
ATOM 609 N N . ALA A 1 82 ? 8.668 7.523 -22.886 1.00 77.25 82 ALA A N 1
ATOM 610 C CA . ALA A 1 82 ? 7.484 8.307 -22.531 1.00 77.25 82 ALA A CA 1
ATOM 611 C C . ALA A 1 82 ? 6.166 7.595 -22.884 1.00 77.25 82 ALA A C 1
ATOM 613 O O . ALA A 1 82 ? 5.199 7.657 -22.124 1.00 77.25 82 ALA A O 1
ATOM 614 N N . ASP A 1 83 ? 6.141 6.861 -23.997 1.00 81.81 83 ASP A N 1
ATOM 615 C CA . ASP A 1 83 ? 5.019 6.028 -24.428 1.00 81.81 83 ASP A CA 1
ATOM 616 C C . ASP A 1 83 ? 4.719 4.896 -23.432 1.00 81.81 83 ASP A C 1
ATOM 618 O O . ASP A 1 83 ? 3.553 4.636 -23.124 1.00 81.81 83 ASP A O 1
ATOM 622 N N . ARG A 1 84 ? 5.755 4.264 -22.868 1.00 82.50 84 ARG A N 1
ATOM 623 C CA . ARG A 1 84 ? 5.615 3.185 -21.880 1.00 82.50 84 ARG A CA 1
ATOM 624 C C . ARG A 1 84 ? 5.212 3.701 -20.509 1.00 82.50 84 ARG A C 1
ATOM 626 O O . ARG A 1 84 ? 4.361 3.081 -19.878 1.00 82.50 84 ARG A O 1
ATOM 633 N N . VAL A 1 85 ? 5.756 4.839 -20.073 1.00 80.81 85 VAL A N 1
ATOM 634 C CA . VAL A 1 85 ? 5.311 5.527 -18.843 1.00 80.81 85 VAL A CA 1
ATOM 635 C C . VAL A 1 85 ? 3.830 5.851 -18.941 1.00 80.81 85 VAL A C 1
ATOM 637 O O . VAL A 1 85 ? 3.050 5.532 -18.043 1.00 80.81 85 VAL A O 1
ATOM 640 N N . ARG A 1 86 ? 3.438 6.460 -20.062 1.00 82.88 86 ARG A N 1
ATOM 641 C CA . ARG A 1 86 ? 2.050 6.805 -20.327 1.00 82.88 86 ARG A CA 1
ATOM 642 C C . ARG A 1 86 ? 1.177 5.551 -20.313 1.00 82.88 86 ARG A C 1
ATOM 644 O O . ARG A 1 86 ? 0.190 5.518 -19.589 1.00 82.88 86 ARG A O 1
ATOM 651 N N . ALA A 1 87 ? 1.575 4.494 -21.021 1.00 87.19 87 ALA A N 1
ATOM 652 C CA . ALA A 1 87 ? 0.845 3.229 -21.033 1.00 87.19 87 ALA A CA 1
ATOM 653 C C . ALA A 1 87 ? 0.708 2.590 -19.640 1.00 87.19 87 ALA A C 1
ATOM 655 O O . ALA A 1 87 ? -0.339 2.026 -19.334 1.00 87.19 87 ALA A O 1
ATOM 656 N N . HIS A 1 88 ? 1.750 2.677 -18.809 1.00 87.81 88 HIS A N 1
ATOM 657 C CA . HIS A 1 88 ? 1.781 2.130 -17.451 1.00 87.81 88 HIS A CA 1
ATOM 658 C C . HIS A 1 88 ? 0.839 2.887 -16.508 1.00 87.81 88 HIS A C 1
ATOM 660 O O . HIS A 1 88 ? 0.171 2.277 -15.673 1.00 87.81 88 HIS A O 1
ATOM 666 N N . ARG A 1 89 ? 0.731 4.210 -16.672 1.00 89.38 89 ARG A N 1
ATOM 667 C CA . ARG A 1 89 ? -0.152 5.054 -15.855 1.00 89.38 89 ARG A CA 1
ATOM 668 C C . ARG A 1 89 ? -1.593 5.123 -16.386 1.00 89.38 89 ARG A C 1
ATOM 670 O O . ARG A 1 89 ? -2.505 5.389 -15.606 1.00 89.38 89 ARG A O 1
ATOM 677 N N . GLU A 1 90 ? -1.829 4.826 -17.664 1.00 90.19 90 GLU A N 1
ATOM 678 C CA . GLU A 1 90 ? -3.155 4.716 -18.300 1.00 90.19 90 GLU A CA 1
ATOM 679 C C . GLU A 1 90 ? -3.763 3.311 -18.125 1.00 90.19 90 GLU A C 1
ATOM 681 O O . GLU A 1 90 ? -3.938 2.555 -19.090 1.00 90.19 90 GLU A O 1
ATOM 686 N N . LEU A 1 91 ? -4.067 2.959 -16.874 1.00 93.69 91 LEU A N 1
ATOM 687 C CA . LEU A 1 91 ? -4.729 1.701 -16.530 1.00 93.69 91 LEU A CA 1
ATOM 688 C C . LEU A 1 91 ? -6.244 1.767 -16.786 1.00 93.69 91 LEU A C 1
ATOM 690 O O . LEU A 1 91 ? -6.896 2.758 -16.463 1.00 93.69 91 LEU A O 1
ATOM 694 N N . THR A 1 92 ? -6.820 0.669 -17.270 1.00 95.50 92 THR A N 1
ATOM 695 C CA . THR A 1 92 ? -8.266 0.460 -17.417 1.00 95.50 92 THR A CA 1
ATOM 696 C C . THR A 1 92 ? -8.769 -0.464 -16.311 1.00 95.50 92 THR A C 1
ATOM 698 O O . THR A 1 92 ? -8.245 -1.568 -16.141 1.00 95.50 92 THR A O 1
ATOM 701 N N . ALA A 1 93 ? -9.779 -0.036 -15.553 1.00 96.69 93 ALA A N 1
ATOM 702 C CA . ALA A 1 93 ? -10.450 -0.891 -14.576 1.00 96.69 93 ALA A CA 1
ATOM 703 C C . ALA A 1 93 ? -11.439 -1.835 -15.270 1.00 96.69 93 ALA A C 1
ATOM 705 O O . ALA A 1 93 ? -12.168 -1.416 -16.163 1.00 96.69 93 ALA A O 1
ATOM 706 N N . VAL A 1 94 ? -11.492 -3.092 -14.826 1.00 97.38 94 VAL A N 1
ATOM 707 C CA . VAL A 1 94 ? -12.554 -4.041 -15.234 1.00 97.38 94 VAL A CA 1
ATOM 708 C C . VAL A 1 94 ? -13.749 -4.035 -14.282 1.00 97.38 94 VAL A C 1
ATOM 710 O O . VAL A 1 94 ? -14.782 -4.616 -14.588 1.00 97.38 94 VAL A O 1
ATOM 713 N N . ARG A 1 95 ? -13.590 -3.425 -13.104 1.00 95.62 95 ARG A N 1
ATOM 714 C CA . ARG A 1 95 ? -14.628 -3.287 -12.081 1.00 95.62 95 ARG A CA 1
ATOM 715 C C . ARG A 1 95 ? -15.125 -1.847 -12.085 1.00 95.62 95 ARG A C 1
ATOM 717 O O . ARG A 1 95 ? -14.309 -0.926 -12.157 1.00 95.62 95 ARG A O 1
ATOM 724 N N . ASP A 1 96 ? -16.430 -1.654 -11.968 1.00 94.38 96 ASP A N 1
ATOM 725 C CA . ASP A 1 96 ? -16.997 -0.327 -11.738 1.00 94.38 96 ASP A CA 1
ATOM 726 C C . ASP A 1 96 ? -16.951 0.044 -10.241 1.00 94.38 96 ASP A C 1
ATOM 728 O O . ASP A 1 96 ? -16.653 -0.789 -9.381 1.00 94.38 96 ASP A O 1
ATOM 732 N N . GLY A 1 97 ? -17.204 1.311 -9.924 1.00 93.12 97 GLY A N 1
ATOM 733 C CA . GLY A 1 97 ? -17.359 1.799 -8.558 1.00 93.12 97 GLY A CA 1
ATOM 734 C C . GLY A 1 97 ? -16.047 2.090 -7.828 1.00 93.12 97 GLY A C 1
ATOM 735 O O . GLY A 1 97 ? -15.026 2.449 -8.425 1.00 93.12 97 GLY A O 1
ATOM 736 N N . GLY A 1 98 ? -16.103 1.991 -6.500 1.00 92.62 98 GLY A N 1
ATOM 737 C CA . GLY A 1 98 ? -15.084 2.493 -5.579 1.00 92.62 98 GLY A CA 1
ATOM 738 C C . GLY A 1 98 ? -15.346 3.937 -5.140 1.00 92.62 98 GLY A C 1
ATOM 739 O O . GLY A 1 98 ? -16.054 4.698 -5.805 1.00 92.62 98 GLY A O 1
ATOM 740 N N . ARG A 1 99 ? -14.765 4.315 -4.003 1.00 94.25 99 ARG A N 1
ATOM 741 C CA . ARG A 1 99 ? -14.871 5.655 -3.420 1.00 94.25 99 ARG A CA 1
ATOM 742 C C . ARG A 1 99 ? -13.531 6.034 -2.796 1.00 94.25 99 ARG A C 1
ATOM 744 O O . ARG A 1 99 ? -12.779 5.163 -2.368 1.00 94.25 99 ARG A O 1
ATOM 751 N N . ALA A 1 100 ? -13.225 7.324 -2.808 1.00 94.81 100 ALA A N 1
ATOM 752 C CA . ALA A 1 100 ? -12.093 7.902 -2.105 1.00 94.81 100 ALA A CA 1
ATOM 753 C C . ALA A 1 100 ? -12.599 9.147 -1.381 1.00 94.81 100 ALA A C 1
ATOM 755 O O . ALA A 1 100 ? -13.243 10.001 -1.992 1.00 94.81 100 ALA A O 1
ATOM 756 N N . GLU A 1 101 ? -12.334 9.219 -0.086 1.00 95.19 101 GLU A N 1
ATOM 757 C CA . GLU A 1 101 ? -12.773 10.301 0.788 1.00 95.19 101 GLU A CA 1
ATOM 758 C C . GLU A 1 101 ? -11.587 10.777 1.608 1.00 95.19 101 GLU A C 1
ATOM 760 O O . GLU A 1 101 ? -10.698 9.995 1.943 1.00 95.19 101 GLU A O 1
ATOM 765 N N . ALA A 1 102 ? -11.578 12.068 1.914 1.00 95.56 102 ALA A N 1
ATOM 766 C CA . ALA A 1 102 ? -10.581 12.678 2.769 1.00 95.56 102 ALA A CA 1
ATOM 767 C C . ALA A 1 102 ? -11.298 13.331 3.944 1.00 95.56 102 ALA A C 1
ATOM 769 O O . ALA A 1 102 ? -12.228 14.114 3.755 1.00 95.56 102 ALA A O 1
ATOM 770 N N . TYR A 1 103 ? -10.836 13.005 5.142 1.00 96.88 103 TYR A N 1
ATOM 771 C CA . TYR A 1 103 ? -11.319 13.570 6.388 1.00 96.88 103 TYR A CA 1
ATOM 772 C C . TYR A 1 103 ? -10.154 14.253 7.098 1.00 96.88 103 TYR A C 1
ATOM 774 O O . TYR A 1 103 ? -9.017 13.791 7.016 1.00 96.88 103 TYR A O 1
ATOM 782 N N . THR A 1 104 ? -10.432 15.352 7.790 1.00 97.44 104 THR A N 1
ATOM 783 C CA . THR A 1 104 ? -9.438 16.086 8.578 1.00 97.44 104 THR A CA 1
ATOM 784 C C . THR A 1 104 ? -9.914 16.199 10.010 1.00 97.44 104 THR A C 1
ATOM 786 O O . THR A 1 104 ? -11.071 16.549 10.242 1.00 97.44 104 THR A O 1
ATOM 789 N N . TYR A 1 105 ? -9.010 15.971 10.956 1.00 96.81 105 TYR A N 1
ATOM 790 C CA . TYR A 1 105 ? -9.312 16.004 12.381 1.00 96.81 105 TYR A CA 1
ATOM 791 C C . TYR A 1 105 ? -8.359 16.951 13.109 1.00 96.81 105 TYR A C 1
ATOM 793 O O . TYR A 1 105 ? -7.204 17.091 12.702 1.00 96.81 105 TYR A O 1
ATOM 801 N N . PRO A 1 106 ? -8.814 17.594 14.196 1.00 96.75 106 PRO A N 1
ATOM 802 C CA . PRO A 1 106 ? -7.978 18.511 14.965 1.00 96.75 106 PRO A CA 1
ATOM 803 C C . PRO A 1 106 ? -6.887 17.790 15.770 1.00 96.75 106 PRO A C 1
ATOM 805 O O . PRO A 1 106 ? -5.899 18.413 16.150 1.00 96.75 106 PRO A O 1
ATOM 808 N N . THR A 1 107 ? -7.055 16.494 16.059 1.00 96.94 107 THR A N 1
ATOM 809 C CA . THR A 1 107 ? -6.105 15.697 16.845 1.00 96.94 107 THR A CA 1
ATOM 810 C C . THR A 1 107 ? -6.004 14.266 16.316 1.00 96.94 107 THR A C 1
ATOM 812 O O . THR A 1 107 ? -6.943 13.746 15.714 1.00 96.94 107 THR A O 1
ATOM 815 N N . ALA A 1 108 ? -4.880 13.603 16.602 1.00 94.56 108 ALA A N 1
ATOM 816 C CA . ALA A 1 108 ? -4.683 12.189 16.276 1.00 94.56 108 ALA A CA 1
ATOM 817 C C . ALA A 1 108 ? -5.638 11.257 17.050 1.00 94.56 108 ALA A C 1
ATOM 819 O O . ALA A 1 108 ? -6.016 10.206 16.543 1.00 94.56 108 ALA A O 1
ATOM 820 N N . SER A 1 109 ? -6.055 11.638 18.267 1.00 95.75 109 SER A N 1
ATOM 821 C CA . SER A 1 109 ? -7.089 10.896 19.006 1.00 95.75 109 SER A CA 1
ATOM 822 C C . SER A 1 109 ? -8.439 10.975 18.304 1.00 95.75 109 SER A C 1
ATOM 824 O O . SER A 1 109 ? -9.056 9.938 18.093 1.00 95.75 109 SER A O 1
ATOM 826 N N . ALA A 1 110 ? -8.860 12.173 17.882 1.00 97.50 110 ALA A N 1
ATOM 827 C CA . ALA A 1 110 ? -10.118 12.350 17.159 1.00 97.50 110 ALA A CA 1
ATOM 828 C C . ALA A 1 110 ? -10.118 11.585 15.825 1.00 97.50 110 ALA A C 1
ATOM 830 O O . ALA A 1 110 ? -11.118 10.974 15.461 1.00 97.50 110 ALA A O 1
ATOM 831 N N . GLU A 1 111 ? -8.981 11.563 15.121 1.00 97.62 111 GLU A N 1
ATOM 832 C CA . GLU A 1 111 ? -8.805 10.728 13.929 1.00 97.62 111 GLU A CA 1
ATOM 833 C C . GLU A 1 111 ? -8.977 9.234 14.247 1.00 97.62 111 GLU A C 1
ATOM 835 O O . GLU A 1 111 ? -9.746 8.550 13.575 1.00 97.62 111 GLU A O 1
ATOM 840 N N . ALA A 1 112 ? -8.303 8.724 15.282 1.00 96.94 112 ALA A N 1
ATOM 841 C CA . ALA A 1 112 ? -8.364 7.310 15.654 1.00 96.94 112 ALA A CA 1
ATOM 842 C C . ALA A 1 112 ? -9.771 6.872 16.100 1.00 96.94 112 ALA A C 1
ATOM 844 O O . ALA A 1 112 ? -10.233 5.799 15.710 1.00 96.94 112 ALA A O 1
ATOM 845 N N . GLU A 1 113 ? -10.459 7.706 16.881 1.00 97.06 113 GLU A N 1
ATOM 846 C CA . GLU A 1 113 ? -11.847 7.483 17.301 1.00 97.06 113 GLU A CA 1
ATOM 847 C C . GLU A 1 113 ? -12.792 7.446 16.097 1.00 97.06 113 GLU A C 1
ATOM 849 O O . GLU A 1 113 ? -13.620 6.539 15.987 1.00 97.06 113 GLU A O 1
ATOM 854 N N . ASN A 1 114 ? -12.630 8.370 15.147 1.00 98.12 114 ASN A N 1
ATOM 855 C CA . ASN A 1 114 ? -13.473 8.387 13.959 1.00 98.12 114 ASN A CA 1
ATOM 856 C C . ASN A 1 114 ? -13.181 7.210 13.015 1.00 98.12 114 ASN A C 1
ATOM 858 O O . ASN A 1 114 ? -14.106 6.667 12.418 1.00 98.12 114 ASN A O 1
ATOM 862 N N . ILE A 1 115 ? -11.922 6.776 12.879 1.00 98.00 115 ILE A N 1
ATOM 863 C CA . ILE A 1 115 ? -11.587 5.553 12.128 1.00 98.00 115 ILE A CA 1
ATOM 864 C C . ILE A 1 115 ? -12.309 4.344 12.737 1.00 98.00 115 ILE A C 1
ATOM 866 O O . ILE A 1 115 ? -12.886 3.545 11.999 1.00 98.00 115 ILE A O 1
ATOM 870 N N . ALA A 1 116 ? -12.316 4.223 14.066 1.00 98.06 116 ALA A N 1
ATOM 871 C CA . ALA A 1 116 ? -13.020 3.141 14.744 1.00 98.06 116 ALA A CA 1
ATOM 872 C C . ALA A 1 116 ? -14.537 3.193 14.506 1.00 98.06 116 ALA A C 1
ATOM 874 O O . ALA A 1 116 ? -15.139 2.160 14.210 1.00 98.06 116 ALA A O 1
ATOM 875 N N . ASP A 1 117 ? -15.145 4.382 14.562 1.00 97.94 117 ASP A N 1
ATOM 876 C CA . ASP A 1 117 ? -16.571 4.544 14.263 1.00 97.94 117 ASP A CA 1
ATOM 877 C C . ASP A 1 117 ? -16.902 4.193 12.803 1.00 97.94 117 ASP A C 1
ATOM 879 O O . ASP A 1 117 ? -17.855 3.456 12.562 1.00 97.94 117 ASP A O 1
ATOM 883 N N . LEU A 1 118 ? -16.086 4.627 11.834 1.00 97.88 118 LEU A N 1
ATOM 884 C CA . LEU A 1 118 ? -16.275 4.301 10.413 1.00 97.88 118 LEU A CA 1
ATOM 885 C C . LEU A 1 118 ? -16.274 2.789 10.159 1.00 97.88 118 LEU A C 1
ATOM 887 O O . LEU A 1 118 ? -17.170 2.278 9.490 1.00 97.88 118 LEU A O 1
ATOM 891 N N . LEU A 1 119 ? -15.293 2.068 10.708 1.00 98.19 119 LEU A N 1
ATOM 892 C CA . LEU A 1 119 ? -15.206 0.612 10.558 1.00 98.19 119 LEU A CA 1
ATOM 893 C C . LEU A 1 119 ? -16.380 -0.097 11.236 1.00 98.19 119 LEU A C 1
ATOM 895 O O . LEU A 1 119 ? -16.943 -1.045 10.691 1.00 98.19 119 LEU A O 1
ATOM 899 N N . ARG A 1 120 ? -16.782 0.386 12.414 1.00 97.81 120 ARG A N 1
ATOM 900 C CA . ARG A 1 120 ? -17.911 -0.171 13.155 1.00 97.81 120 ARG A CA 1
ATOM 901 C C . ARG A 1 120 ? -19.231 0.013 12.414 1.00 97.81 120 ARG A C 1
ATOM 903 O O . ARG A 1 120 ? -20.004 -0.939 12.353 1.00 97.81 120 ARG A O 1
ATOM 910 N N . ARG A 1 121 ? -19.486 1.186 11.830 1.00 97.69 121 ARG A N 1
ATOM 911 C CA . ARG A 1 121 ? -20.681 1.417 11.000 1.00 97.69 121 ARG A CA 1
ATOM 912 C C . ARG A 1 121 ? -20.657 0.572 9.735 1.00 97.69 121 ARG A C 1
ATOM 914 O O . ARG A 1 121 ? -21.638 -0.105 9.463 1.00 97.69 121 ARG A O 1
ATOM 921 N N . ALA A 1 122 ? -19.521 0.505 9.041 1.00 97.75 122 ALA A N 1
ATOM 922 C CA . ALA A 1 122 ? -19.382 -0.365 7.874 1.00 97.75 122 ALA A CA 1
ATOM 923 C C . ALA A 1 122 ? -19.706 -1.833 8.212 1.00 97.75 122 ALA A C 1
ATOM 925 O O . ALA A 1 122 ? -20.357 -2.522 7.431 1.00 97.75 122 ALA A O 1
ATOM 926 N N . HIS A 1 123 ? -19.313 -2.312 9.396 1.00 98.25 123 HIS A N 1
ATOM 927 C CA . HIS A 1 123 ? -19.670 -3.657 9.838 1.00 98.25 123 HIS A CA 1
ATOM 928 C C . HIS A 1 123 ? -21.150 -3.807 10.213 1.00 98.25 123 HIS A C 1
ATOM 930 O O . HIS A 1 123 ? -21.819 -4.724 9.741 1.00 98.25 123 HIS A O 1
ATOM 936 N N . LEU A 1 124 ? -21.653 -2.940 11.096 1.00 97.81 124 LEU A N 1
ATOM 937 C CA . LEU A 1 124 ? -22.966 -3.103 11.726 1.00 97.81 124 LEU A CA 1
ATOM 938 C C . LEU A 1 124 ? -24.129 -2.644 10.840 1.00 97.81 124 LEU A C 1
ATOM 940 O O . LEU A 1 124 ? -25.216 -3.207 10.935 1.00 97.81 124 LEU A O 1
ATOM 944 N N . GLU A 1 125 ? -23.914 -1.614 10.026 1.00 98.06 125 GLU A N 1
ATOM 945 C CA . GLU A 1 125 ? -24.939 -0.985 9.187 1.00 98.06 125 GLU A CA 1
ATOM 946 C C . GLU A 1 125 ? -24.859 -1.511 7.748 1.00 98.06 125 GLU A C 1
ATOM 948 O O . GLU A 1 125 ? -25.879 -1.904 7.185 1.00 98.06 125 GLU A O 1
ATOM 953 N N . ASP A 1 126 ? -23.649 -1.593 7.180 1.00 97.25 126 ASP A N 1
ATOM 954 C CA . ASP A 1 126 ? -23.444 -1.996 5.779 1.00 97.25 126 ASP A CA 1
ATOM 955 C C . ASP A 1 126 ? -23.095 -3.490 5.606 1.00 97.25 126 ASP A C 1
ATOM 957 O O . ASP A 1 126 ? -23.008 -3.987 4.481 1.00 97.25 126 ASP A O 1
ATOM 961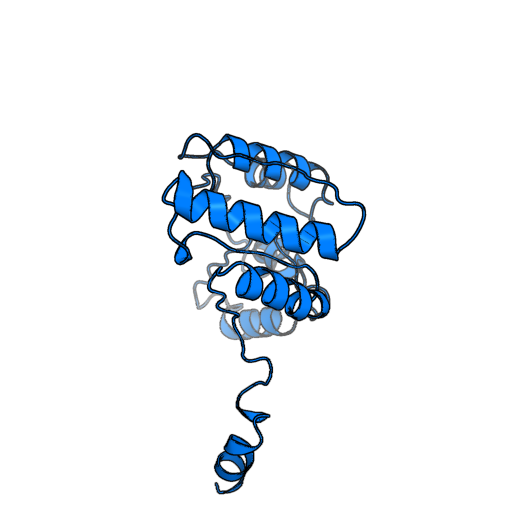 N N . GLY A 1 127 ? -22.896 -4.228 6.705 1.00 97.94 127 GLY A N 1
ATOM 962 C CA . GLY A 1 127 ? -22.622 -5.669 6.686 1.00 97.94 127 GLY A CA 1
ATOM 963 C C . GLY A 1 127 ? -21.232 -6.057 6.169 1.00 97.94 127 GLY A C 1
ATOM 964 O O . GLY A 1 127 ? -21.029 -7.210 5.781 1.00 97.94 127 GLY A O 1
ATOM 965 N N . VAL A 1 128 ? -20.268 -5.131 6.140 1.00 98.06 128 VAL A N 1
ATOM 966 C CA . VAL A 1 128 ? -18.903 -5.407 5.665 1.00 98.06 128 VAL A CA 1
ATOM 967 C C . VAL A 1 128 ? -18.175 -6.316 6.670 1.00 98.06 128 VAL A C 1
ATOM 969 O O . VAL A 1 128 ? -18.077 -5.969 7.850 1.00 98.06 128 VAL A O 1
ATOM 972 N N . PRO A 1 129 ? -17.634 -7.477 6.258 1.00 98.12 129 PRO A N 1
ATOM 973 C CA . PRO A 1 129 ? -16.857 -8.334 7.152 1.00 98.12 129 PRO A CA 1
ATOM 974 C C . PRO A 1 129 ? -15.578 -7.651 7.650 1.00 98.12 129 PRO A C 1
ATOM 976 O O . PRO A 1 129 ? -14.911 -6.950 6.892 1.00 98.12 129 PRO A O 1
ATOM 979 N N . TRP A 1 130 ? -15.176 -7.908 8.899 1.00 97.00 130 TRP A N 1
ATOM 980 C CA . TRP A 1 130 ? -13.942 -7.343 9.465 1.00 97.00 130 TRP A CA 1
ATOM 981 C C . TRP A 1 130 ? -12.700 -7.654 8.628 1.00 97.00 130 TRP A C 1
ATOM 983 O O . TRP A 1 130 ? -11.874 -6.769 8.431 1.00 97.00 130 TRP A O 1
ATOM 993 N N . GLN A 1 131 ? -12.600 -8.869 8.075 1.00 96.31 131 GLN A N 1
ATOM 994 C CA . GLN A 1 131 ? -11.464 -9.262 7.235 1.00 96.31 131 GLN A CA 1
ATOM 995 C C . GLN A 1 131 ? -11.361 -8.504 5.898 1.00 96.31 131 GLN A C 1
ATOM 997 O O . GLN A 1 131 ? -10.313 -8.542 5.257 1.00 96.31 131 GLN A O 1
ATOM 1002 N N . ASP A 1 132 ? -12.424 -7.812 5.478 1.00 96.62 132 ASP A N 1
ATOM 1003 C CA . ASP A 1 132 ? -12.438 -7.006 4.252 1.00 96.62 132 ASP A CA 1
ATOM 1004 C C . ASP A 1 132 ? -12.053 -5.539 4.522 1.00 96.62 132 ASP A C 1
ATOM 1006 O O . ASP A 1 132 ? -12.038 -4.708 3.608 1.00 96.62 132 ASP A O 1
ATOM 1010 N N . MET A 1 133 ? -11.717 -5.209 5.773 1.00 97.25 133 MET A N 1
ATOM 1011 C CA . MET A 1 133 ? -11.339 -3.873 6.215 1.00 97.25 133 MET A CA 1
ATOM 1012 C C . MET A 1 133 ? -9.886 -3.831 6.688 1.00 97.25 133 MET A C 1
ATOM 1014 O O . MET A 1 133 ? -9.399 -4.735 7.357 1.00 97.25 133 MET A O 1
ATOM 1018 N N . ALA A 1 134 ? -9.182 -2.744 6.366 1.00 96.38 134 ALA A N 1
ATOM 1019 C CA . ALA A 1 134 ? -7.795 -2.549 6.773 1.00 96.38 134 ALA A CA 1
ATOM 1020 C C . ALA A 1 134 ? -7.513 -1.081 7.108 1.00 96.38 134 ALA A C 1
ATOM 1022 O O . ALA A 1 134 ? -7.982 -0.173 6.419 1.00 96.38 134 ALA A O 1
ATOM 1023 N N . VAL A 1 135 ? -6.682 -0.857 8.130 1.00 95.62 135 VAL A N 1
ATOM 1024 C CA . VAL A 1 135 ? -6.148 0.464 8.488 1.00 95.62 135 VAL A CA 1
ATOM 1025 C C . VAL A 1 135 ? -4.652 0.479 8.202 1.00 95.62 135 VAL A C 1
ATOM 1027 O O . VAL A 1 135 ? -3.894 -0.307 8.763 1.00 95.62 135 VAL A O 1
ATOM 1030 N N . LEU A 1 136 ? -4.216 1.392 7.333 1.00 94.19 136 LEU A N 1
ATOM 1031 C CA . LEU A 1 136 ? -2.807 1.572 6.988 1.00 94.19 136 LEU A CA 1
ATOM 1032 C C . LEU A 1 136 ? -2.273 2.836 7.662 1.00 94.19 136 LEU A C 1
ATOM 1034 O O . LEU A 1 136 ? -2.778 3.930 7.424 1.00 94.19 136 LEU A O 1
ATOM 1038 N N . ALA A 1 137 ? -1.223 2.693 8.468 1.00 92.44 137 ALA A N 1
ATOM 1039 C CA . ALA A 1 137 ? -0.534 3.811 9.103 1.00 92.44 137 ALA A CA 1
ATOM 1040 C C . ALA A 1 137 ? 0.864 3.995 8.506 1.00 92.44 137 ALA A C 1
ATOM 1042 O O . ALA A 1 137 ? 1.534 3.029 8.139 1.00 92.44 137 ALA A O 1
ATOM 1043 N N . ARG A 1 138 ? 1.338 5.244 8.432 1.00 89.56 138 ARG A N 1
ATOM 1044 C CA . ARG A 1 138 ? 2.660 5.534 7.857 1.00 89.56 138 ARG A CA 1
ATOM 1045 C C . ARG A 1 138 ? 3.820 5.033 8.719 1.00 89.56 138 ARG A C 1
ATOM 1047 O O . ARG A 1 138 ? 4.852 4.641 8.180 1.00 89.56 138 ARG A O 1
ATOM 1054 N N . ALA A 1 139 ? 3.677 5.100 10.038 1.00 85.62 139 ALA A N 1
ATOM 1055 C CA . ALA A 1 139 ? 4.720 4.737 10.986 1.00 85.62 139 ALA A CA 1
ATOM 1056 C C . ALA A 1 139 ? 4.178 3.755 12.024 1.00 85.62 139 ALA A C 1
ATOM 1058 O O . ALA A 1 139 ? 3.067 3.929 12.526 1.00 85.62 139 ALA A O 1
ATOM 1059 N N . GLY A 1 140 ? 5.002 2.774 12.404 1.00 84.00 140 GLY A N 1
ATOM 1060 C CA . GLY A 1 140 ? 4.655 1.804 13.448 1.00 84.00 140 GLY A CA 1
ATOM 1061 C C . GLY A 1 140 ? 4.314 2.462 14.790 1.00 84.00 140 GLY A C 1
ATOM 1062 O O . GLY A 1 140 ? 3.445 1.982 15.507 1.00 84.00 140 GLY A O 1
ATOM 1063 N N . ALA A 1 141 ? 4.904 3.626 15.085 1.00 85.62 141 ALA A N 1
ATOM 1064 C CA . ALA A 1 141 ? 4.623 4.400 16.296 1.00 85.62 141 ALA A CA 1
ATOM 1065 C C . ALA A 1 141 ? 3.152 4.848 16.432 1.00 85.62 141 ALA A C 1
ATOM 1067 O O . ALA A 1 141 ? 2.696 5.100 17.545 1.00 85.62 141 ALA A O 1
ATOM 1068 N N . SER A 1 142 ? 2.395 4.925 15.330 1.00 87.56 142 SER A N 1
ATOM 1069 C CA . SER A 1 142 ? 0.965 5.272 15.348 1.00 87.56 142 SER A CA 1
ATOM 1070 C C . SER A 1 142 ? 0.061 4.075 15.677 1.00 87.56 142 SER A C 1
ATOM 1072 O O . SER A 1 142 ? -1.072 4.265 16.123 1.00 87.56 142 SER A O 1
ATOM 1074 N N . LEU A 1 143 ? 0.546 2.841 15.492 1.00 90.31 143 LEU A N 1
ATOM 1075 C CA . LEU A 1 143 ? -0.259 1.623 15.637 1.00 90.31 143 LEU A CA 1
ATOM 1076 C C . LEU A 1 143 ? -0.788 1.394 17.063 1.00 90.31 143 LEU A C 1
ATOM 1078 O O . LEU A 1 143 ? -1.959 1.038 17.185 1.00 90.31 143 LEU A O 1
ATOM 1082 N N . PRO A 1 144 ? -0.028 1.632 18.155 1.00 90.94 144 PRO A N 1
ATOM 1083 C CA . PRO A 1 144 ? -0.550 1.412 19.504 1.00 90.94 144 PRO A CA 1
ATOM 1084 C C . PRO A 1 144 ? -1.768 2.279 19.843 1.00 90.94 144 PRO A C 1
ATOM 1086 O O . PRO A 1 144 ? -2.665 1.815 20.544 1.00 90.94 144 PRO A O 1
ATOM 1089 N N . ALA A 1 145 ? -1.808 3.529 19.366 1.00 91.94 145 ALA A N 1
ATOM 1090 C CA . ALA A 1 145 ? -2.938 4.429 19.598 1.00 91.94 145 ALA A CA 1
ATOM 1091 C C . ALA A 1 145 ? -4.180 3.986 18.813 1.00 91.94 145 ALA A C 1
ATOM 1093 O O . ALA A 1 145 ? -5.255 3.874 19.402 1.00 91.94 145 ALA A O 1
ATOM 1094 N N . LEU A 1 146 ? -4.009 3.648 17.530 1.00 94.44 146 LEU A N 1
ATOM 1095 C CA . LEU A 1 146 ? -5.077 3.101 16.688 1.00 94.44 146 LEU A CA 1
ATOM 1096 C C . LEU A 1 146 ? -5.635 1.798 17.265 1.00 94.44 146 LEU A C 1
ATOM 1098 O O . LEU A 1 146 ? -6.844 1.674 17.426 1.00 94.44 146 LEU A O 1
ATOM 1102 N N . ARG A 1 147 ? -4.764 0.860 17.658 1.00 93.69 147 ARG A N 1
ATOM 1103 C CA . ARG A 1 147 ? -5.171 -0.413 18.268 1.00 93.69 147 ARG A CA 1
ATOM 1104 C C . ARG A 1 147 ? -6.036 -0.187 19.504 1.00 93.69 147 ARG A C 1
ATOM 1106 O O . ARG A 1 147 ? -7.090 -0.795 19.613 1.00 93.69 147 ARG A O 1
ATOM 1113 N N . ARG A 1 148 ? -5.626 0.712 20.408 1.00 94.44 148 ARG A N 1
ATOM 1114 C CA . ARG A 1 148 ? -6.428 1.041 21.598 1.00 94.44 148 ARG A CA 1
ATOM 1115 C C . ARG A 1 148 ? -7.798 1.605 21.226 1.00 94.44 148 ARG A C 1
ATOM 1117 O O . ARG A 1 148 ? -8.784 1.136 21.776 1.00 94.44 148 ARG A O 1
ATOM 1124 N N . ALA A 1 149 ? -7.867 2.573 20.311 1.00 96.94 149 ALA A N 1
ATOM 1125 C CA . ALA A 1 149 ? -9.138 3.170 19.894 1.00 96.94 149 ALA A CA 1
ATOM 1126 C C . ALA A 1 149 ? -10.089 2.129 19.276 1.00 96.94 149 ALA A C 1
ATOM 1128 O O . ALA A 1 149 ? -11.255 2.056 19.657 1.00 96.94 149 ALA A O 1
ATOM 1129 N N . LEU A 1 150 ? -9.568 1.276 18.390 1.00 96.69 150 LEU A N 1
ATOM 1130 C CA . LEU A 1 150 ? -10.323 0.205 17.738 1.00 96.69 150 LEU A CA 1
ATOM 1131 C C . LEU A 1 150 ? -10.843 -0.827 18.747 1.00 96.69 150 LEU A C 1
ATOM 1133 O O . LEU A 1 150 ? -12.042 -1.097 18.784 1.00 96.69 150 LEU A O 1
ATOM 1137 N N . THR A 1 151 ? -9.973 -1.348 19.618 1.00 96.06 151 THR A N 1
ATOM 1138 C CA . THR A 1 151 ? -10.372 -2.332 20.636 1.00 96.06 151 THR A CA 1
ATOM 1139 C C . THR A 1 151 ? -11.393 -1.754 21.617 1.00 96.06 151 THR A C 1
ATOM 1141 O O . THR A 1 151 ? -12.374 -2.424 21.930 1.00 96.06 151 THR A O 1
ATOM 1144 N N . SER A 1 152 ? -11.221 -0.503 22.060 1.00 96.50 152 SER A N 1
ATOM 1145 C CA . SER A 1 152 ? -12.192 0.172 22.935 1.00 96.50 152 SER A CA 1
ATOM 1146 C C . SER A 1 152 ? -13.565 0.351 22.280 1.00 96.50 152 SER A C 1
ATOM 1148 O O . SER A 1 152 ? -14.574 0.348 22.978 1.00 96.50 152 SER A O 1
ATOM 1150 N N . ALA A 1 153 ? -13.619 0.476 20.951 1.00 96.31 153 ALA A N 1
ATOM 1151 C CA . ALA A 1 153 ? -14.860 0.561 20.183 1.00 96.31 153 ALA A CA 1
ATOM 1152 C C . ALA A 1 153 ? -15.464 -0.814 19.824 1.00 96.31 153 ALA A C 1
ATOM 1154 O O . ALA A 1 153 ? -16.462 -0.873 19.104 1.00 96.31 153 ALA A O 1
ATOM 1155 N N . GLY A 1 154 ? -14.865 -1.918 20.290 1.00 95.44 154 GLY A N 1
ATOM 1156 C CA . GLY A 1 154 ? -15.300 -3.280 19.967 1.00 95.44 154 GLY A CA 1
ATOM 1157 C C . GLY A 1 154 ? -14.940 -3.737 18.550 1.00 95.44 154 GLY A C 1
ATOM 1158 O O . GLY A 1 154 ? -15.486 -4.733 18.081 1.00 95.44 154 GLY A O 1
ATOM 1159 N N . VAL A 1 155 ? -14.033 -3.033 17.865 1.00 97.50 155 VAL A N 1
ATOM 1160 C CA . VAL A 1 155 ? -13.516 -3.438 16.554 1.00 97.50 155 VAL A CA 1
ATOM 1161 C C . VAL A 1 155 ? -12.389 -4.458 16.768 1.00 97.50 155 VAL A C 1
ATOM 1163 O O . VAL A 1 155 ? -11.388 -4.119 17.412 1.00 97.50 155 VAL A O 1
ATOM 1166 N N . PRO A 1 156 ? -12.513 -5.702 16.266 1.00 95.50 156 PRO A N 1
ATOM 1167 C CA . PRO A 1 156 ? -11.443 -6.685 16.359 1.00 95.50 156 PRO A CA 1
ATOM 1168 C C . PRO A 1 156 ? -10.237 -6.220 15.540 1.00 95.50 156 PRO A C 1
ATOM 1170 O O . PRO A 1 156 ? -10.376 -5.749 14.412 1.00 95.50 156 PRO A O 1
ATOM 1173 N N . VAL A 1 157 ? -9.045 -6.347 16.121 1.00 93.31 157 VAL A N 1
ATOM 1174 C CA . VAL A 1 157 ? -7.795 -5.926 15.484 1.00 93.31 157 VAL A CA 1
ATOM 1175 C C . VAL A 1 157 ? -6.854 -7.110 15.412 1.00 93.31 157 VAL A C 1
ATOM 1177 O O . VAL A 1 157 ? -6.432 -7.638 16.439 1.00 93.31 157 VAL A O 1
ATOM 1180 N N . GLU A 1 158 ? -6.475 -7.461 14.194 1.00 89.31 158 GLU A N 1
ATOM 1181 C CA . GLU A 1 158 ? -5.305 -8.278 13.925 1.00 89.31 158 GLU A CA 1
ATOM 1182 C C . GLU A 1 158 ? -4.200 -7.343 13.434 1.00 89.31 158 GLU A C 1
ATOM 1184 O O . GLU A 1 158 ? -4.364 -6.597 12.469 1.00 89.31 158 GLU A O 1
ATOM 1189 N N . THR A 1 159 ? -3.085 -7.316 14.155 1.00 78.69 159 THR A N 1
ATOM 1190 C CA . THR A 1 159 ? -1.862 -6.676 13.673 1.00 78.69 159 THR A CA 1
ATOM 1191 C C . THR A 1 159 ? -0.946 -7.780 13.182 1.00 78.69 159 THR A C 1
ATOM 1193 O O . THR A 1 159 ? -0.756 -8.736 13.933 1.00 78.69 159 THR A O 1
ATOM 1196 N N . ASP A 1 160 ? -0.344 -7.625 11.998 1.00 67.44 160 ASP A N 1
ATOM 1197 C CA . ASP A 1 160 ? 0.780 -8.447 11.522 1.00 67.44 160 ASP A CA 1
ATOM 1198 C C . ASP A 1 160 ? 1.973 -8.274 12.481 1.00 67.44 160 ASP A C 1
ATOM 1200 O O . ASP A 1 160 ? 2.930 -7.542 12.225 1.00 67.44 160 ASP A O 1
ATOM 1204 N N . ALA A 1 161 ? 1.883 -8.883 13.658 1.00 52.69 161 ALA A N 1
ATOM 1205 C CA . ALA A 1 161 ? 2.878 -8.800 14.700 1.00 52.69 161 ALA A CA 1
ATOM 1206 C C . ALA A 1 161 ? 3.745 -10.051 14.625 1.00 52.69 161 ALA A C 1
ATOM 1208 O O . ALA A 1 161 ? 3.450 -11.095 15.195 1.00 52.69 161 ALA A O 1
ATOM 1209 N N . ALA A 1 162 ? 4.896 -9.878 13.997 1.00 50.25 162 ALA A N 1
ATOM 1210 C CA . ALA A 1 162 ? 6.100 -10.074 14.776 1.00 50.25 162 ALA A CA 1
ATOM 1211 C C . ALA A 1 162 ? 6.625 -8.672 15.120 1.00 50.25 162 ALA A C 1
ATOM 1213 O O . ALA A 1 162 ? 7.508 -8.160 14.434 1.00 50.25 162 ALA A O 1
ATOM 1214 N N . ASP A 1 163 ? 6.065 -8.033 16.161 1.00 61.38 163 ASP A N 1
ATOM 1215 C CA . ASP A 1 163 ? 6.680 -6.829 16.761 1.00 61.38 163 ASP A CA 1
ATOM 1216 C C . ASP A 1 163 ? 8.138 -7.143 17.173 1.00 61.38 163 ASP A C 1
ATOM 1218 O O . ASP A 1 163 ? 9.022 -6.288 17.105 1.00 61.38 163 ASP A O 1
ATOM 1222 N N . THR A 1 164 ? 8.408 -8.420 17.466 1.00 63.56 164 THR A N 1
ATOM 1223 C CA . THR A 1 164 ? 9.732 -8.996 17.673 1.00 63.56 164 THR A CA 1
ATOM 1224 C C . THR A 1 164 ? 9.929 -10.157 16.692 1.00 63.56 164 THR A C 1
ATOM 1226 O O . THR A 1 164 ? 9.168 -11.124 16.729 1.00 63.56 164 THR A O 1
ATOM 1229 N N . PRO A 1 165 ? 10.932 -10.125 15.792 1.00 73.06 165 PRO A N 1
ATOM 1230 C CA . PRO A 1 165 ? 11.299 -11.303 15.009 1.00 73.06 165 PRO A CA 1
ATOM 1231 C C . PRO A 1 165 ? 11.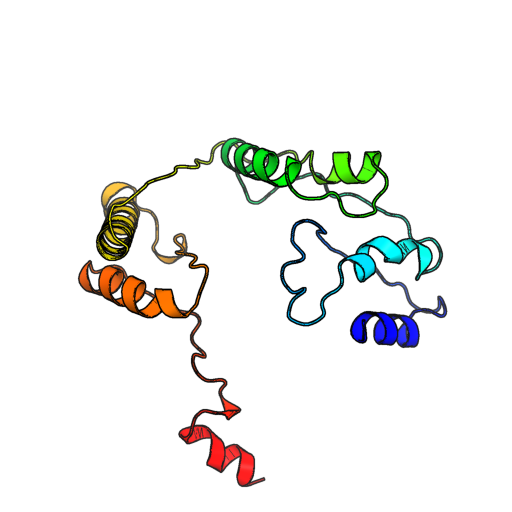486 -12.507 15.936 1.00 73.06 165 PRO A C 1
ATOM 1233 O O . PRO A 1 165 ? 12.179 -12.359 16.933 1.00 73.06 165 PRO A O 1
ATOM 1236 N N . LEU A 1 166 ? 10.959 -13.687 15.591 1.00 75.56 166 LEU A N 1
ATOM 1237 C CA . LEU A 1 166 ? 11.032 -14.901 16.428 1.00 75.56 166 LEU A CA 1
ATOM 1238 C C . LEU A 1 166 ? 12.423 -15.160 17.035 1.00 75.56 166 LEU A C 1
ATOM 1240 O O . LEU A 1 166 ? 12.529 -15.540 18.188 1.00 75.56 166 LEU A O 1
ATOM 1244 N N . ARG A 1 167 ? 13.512 -14.889 16.302 1.00 77.81 167 ARG A N 1
ATOM 1245 C CA . ARG A 1 167 ? 14.893 -15.031 16.813 1.00 77.81 167 ARG A CA 1
ATOM 1246 C C . ARG A 1 167 ? 15.269 -14.094 17.972 1.00 77.81 167 ARG A C 1
ATOM 1248 O O . ARG A 1 167 ? 16.262 -14.330 18.645 1.00 77.81 167 ARG A O 1
ATOM 1255 N N . HIS A 1 168 ? 14.550 -12.990 18.127 1.00 75.81 168 HIS A N 1
ATOM 1256 C CA . HIS A 1 168 ? 14.722 -12.009 19.194 1.00 75.81 168 HIS A CA 1
ATOM 1257 C C . HIS A 1 168 ? 13.702 -12.220 20.318 1.00 75.81 168 HIS A C 1
ATOM 1259 O O . HIS A 1 168 ? 13.745 -11.483 21.299 1.00 75.81 168 HIS A O 1
ATOM 1265 N N . GLU A 1 169 ? 12.799 -13.200 20.194 1.00 84.00 169 GLU A N 1
ATOM 1266 C CA . GLU A 1 169 ? 11.926 -13.572 21.297 1.00 84.00 169 GLU A CA 1
ATOM 1267 C C . GLU A 1 169 ? 12.762 -14.249 22.386 1.00 84.00 169 GLU A C 1
ATOM 1269 O O . GLU A 1 169 ? 13.401 -15.274 22.112 1.00 84.00 169 GLU A O 1
ATOM 1274 N N . PRO A 1 170 ? 12.769 -13.730 23.629 1.00 83.19 170 PRO A N 1
ATOM 1275 C CA . PRO A 1 170 ? 13.573 -14.300 24.7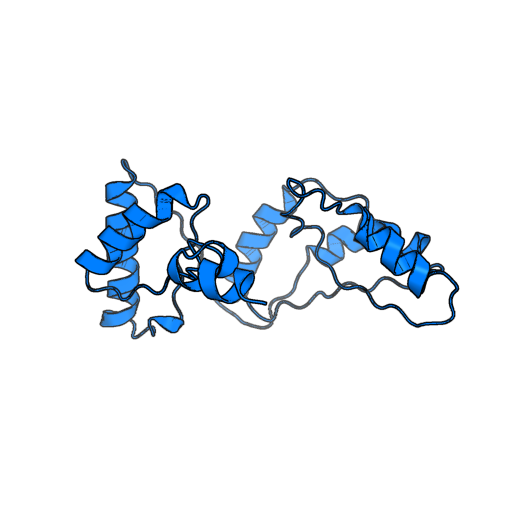08 1.00 83.19 170 PRO A CA 1
ATOM 1276 C C . PRO A 1 170 ? 13.292 -15.788 24.947 1.00 83.19 170 PRO A C 1
ATOM 1278 O O . PRO A 1 170 ? 14.200 -16.534 25.298 1.00 83.19 170 PRO A O 1
ATOM 1281 N N . ALA A 1 171 ? 12.055 -16.234 24.700 1.00 86.62 171 ALA A N 1
ATOM 1282 C CA . ALA A 1 171 ? 11.654 -17.636 24.809 1.00 86.62 171 ALA A CA 1
ATOM 1283 C C . ALA A 1 171 ? 12.281 -18.547 23.732 1.00 86.62 171 ALA A C 1
ATOM 1285 O O . ALA A 1 171 ? 12.413 -19.749 23.949 1.00 86.62 171 ALA A O 1
ATOM 1286 N N . VAL A 1 172 ? 12.675 -17.993 22.581 1.00 86.38 172 VAL A N 1
ATOM 1287 C CA . VAL A 1 172 ? 13.247 -18.735 21.443 1.00 86.38 172 VAL A CA 1
ATOM 1288 C C . VAL A 1 172 ? 14.776 -18.765 21.502 1.00 86.38 172 VAL A C 1
ATOM 1290 O O . VAL A 1 172 ? 15.390 -19.707 21.002 1.00 86.38 172 VAL A O 1
ATOM 1293 N N . ALA A 1 173 ? 15.408 -17.778 22.147 1.00 84.12 173 ALA A N 1
ATOM 1294 C CA . ALA A 1 173 ? 16.865 -17.672 22.227 1.00 84.12 173 ALA A CA 1
ATOM 1295 C C . ALA A 1 173 ? 17.568 -18.947 22.755 1.00 84.12 173 ALA A C 1
ATOM 1297 O O . ALA A 1 173 ? 18.546 -19.361 22.130 1.00 84.12 173 ALA A O 1
ATOM 1298 N N . PRO A 1 174 ? 17.081 -19.641 23.809 1.00 87.19 174 PRO A N 1
ATOM 1299 C CA . PRO A 1 174 ? 17.696 -20.889 24.265 1.00 87.19 174 PRO A CA 1
ATOM 1300 C C . PRO A 1 174 ? 17.641 -22.017 23.227 1.00 87.19 174 PRO A C 1
ATOM 1302 O O . PRO A 1 174 ? 18.578 -22.799 23.135 1.00 87.19 174 PRO A O 1
ATOM 1305 N N . LEU A 1 175 ? 16.578 -22.090 22.416 1.00 88.56 175 LEU A N 1
ATOM 1306 C CA . LEU A 1 175 ? 16.416 -23.127 21.386 1.00 88.56 175 LEU A CA 1
ATOM 1307 C C . LEU A 1 175 ? 17.363 -22.921 20.197 1.00 88.56 175 LEU A C 1
ATOM 1309 O O . LEU A 1 175 ? 17.771 -23.889 19.566 1.00 88.56 175 LEU A O 1
ATOM 1313 N N . LEU A 1 176 ? 17.718 -21.669 19.897 1.00 85.50 176 LEU A N 1
ATOM 1314 C CA . LEU A 1 176 ? 18.662 -21.331 18.828 1.00 85.50 176 LEU A CA 1
ATOM 1315 C C . LEU A 1 176 ? 20.127 -21.504 19.241 1.00 85.50 176 LEU A C 1
ATOM 1317 O O . LEU A 1 176 ? 20.972 -21.694 18.374 1.00 85.50 176 LEU A O 1
ATOM 1321 N N . LEU A 1 177 ? 20.423 -21.402 20.539 1.00 84.12 177 LEU A N 1
ATOM 1322 C CA . LEU A 1 177 ? 21.782 -21.477 21.089 1.00 84.12 177 LEU A CA 1
ATOM 1323 C C . LEU A 1 177 ? 22.154 -22.868 21.627 1.00 84.12 177 LEU A C 1
ATOM 1325 O O . LEU A 1 177 ? 23.307 -23.083 21.987 1.00 84.12 177 LEU A O 1
ATOM 1329 N N . ALA A 1 178 ? 21.190 -23.788 21.727 1.00 79.50 178 ALA A N 1
ATOM 1330 C CA . ALA A 1 178 ? 21.400 -25.157 22.205 1.00 79.50 178 ALA A CA 1
ATOM 1331 C C . ALA A 1 178 ? 21.770 -26.167 21.094 1.00 79.50 178 ALA A C 1
ATOM 1333 O O . ALA A 1 178 ? 21.920 -27.353 21.390 1.00 79.50 178 ALA A O 1
ATOM 1334 N N . LEU A 1 179 ? 21.900 -25.708 19.843 1.00 58.38 179 LEU A N 1
ATOM 1335 C CA . LEU A 1 179 ? 22.458 -26.443 18.697 1.00 58.38 179 LEU A CA 1
ATOM 1336 C C . LEU A 1 179 ? 23.902 -25.998 18.444 1.00 58.38 179 LEU A C 1
ATOM 1338 O O . LEU A 1 179 ? 24.704 -26.866 18.036 1.00 58.38 179 LEU A O 1
#

pLDDT: mean 88.51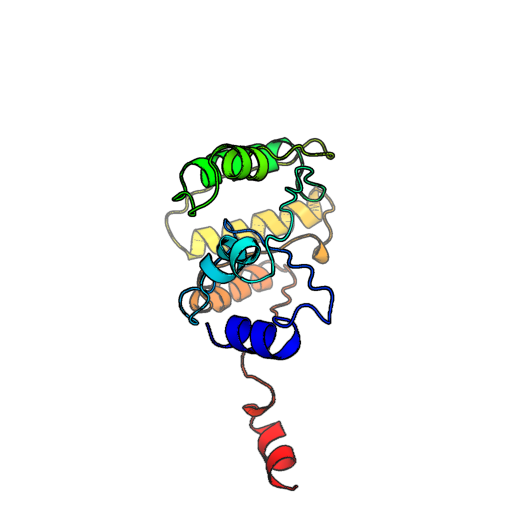, std 9.28, range [50.25, 98.25]

Foldseek 3Di:
DVVLVVVCVVCQVPPDDDDDDDDLLPQPCVVVVDDSVSVQCCCVSRPNDDDDADQEDADDAPVVLVVVLVVSVPDDQPPHDPVRSVSNSNHDYPHHDDDDDDDDDPDLLVVLLVVLVVLVCCCPVVVDDLVNDDDDDPDPVSVVSSVVNNVVSVHDDDDPDPVPDLCRPPVCVCVVVVD

Radius of gyration: 21.98 Å; chains: 1; bounding box: 51×45×50 Å

Sequence (179 aa):
PAQVRLLHALAGGGRDTVVAFGDPDQSIYAFRGADVNGILDFPASFGGAPVRVLRTSRRSGARLLAATRELARRMPVPRLPADRVRAHRELTAVRDGGRAEAYTYPTASAEAENIADLLRRAHLEDGVPWQDMAVLARAGASLPALRRALTSAGVPVETDAADTPLRHEPAVAPLLLAL